Protein AF-A0A1V4Z1K7-F1 (afdb_monomer)

Sequence (127 aa):
MLRLENEEHAGKIGTIDELGLINRETGIPLLFDVAHYRVNPLEKGLPPRGIVEEFLATWEGATTYPVLHYSTTAPDSGTHLPVNPAEFWEYVESLHGLGFDMMLETKEKEEDVLKVKRYMRSKPITV

Radius of gyration: 15.13 Å; Cα contacts (8 Å, |Δi|>4): 175; chains: 1; bounding box: 34×40×40 Å

pLDDT: mean 90.91, std 10.29, range [36.5, 98.06]

St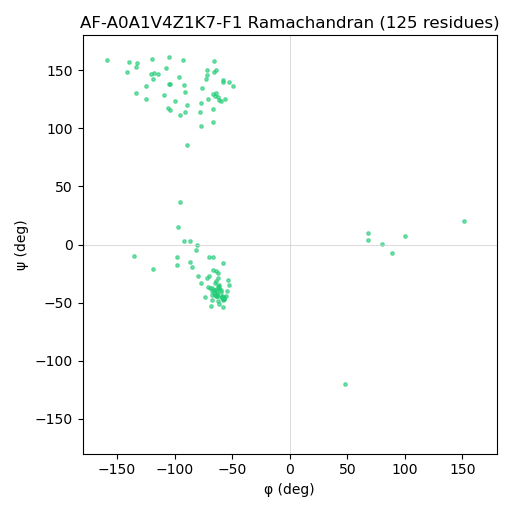ructure (mmCIF, N/CA/C/O backbone):
data_AF-A0A1V4Z1K7-F1
#
_entry.id   AF-A0A1V4Z1K7-F1
#
loop_
_atom_site.group_PDB
_atom_site.id
_atom_site.type_symbol
_atom_site.label_atom_id
_atom_site.label_alt_id
_atom_site.label_comp_id
_atom_site.label_asym_id
_atom_site.label_entity_id
_atom_site.label_seq_id
_atom_site.pdbx_PDB_ins_code
_atom_site.Cartn_x
_atom_site.Cartn_y
_atom_site.Cartn_z
_atom_site.occupancy
_atom_site.B_iso_or_equiv
_atom_site.auth_seq_id
_atom_site.auth_comp_id
_atom_site.auth_asym_id
_atom_site.auth_atom_id
_atom_site.pdbx_PDB_model_num
ATOM 1 N N . MET A 1 1 ? -17.363 2.213 2.622 1.00 85.75 1 MET A N 1
ATOM 2 C CA . MET A 1 1 ? -16.820 1.840 3.944 1.00 85.75 1 MET A CA 1
ATOM 3 C C . MET A 1 1 ? -15.558 2.654 4.164 1.00 85.75 1 MET A C 1
ATOM 5 O O . MET A 1 1 ? -14.788 2.762 3.218 1.00 85.75 1 MET A O 1
ATOM 9 N N . LEU A 1 2 ? -15.393 3.272 5.334 1.00 93.69 2 LEU A N 1
ATOM 10 C CA . LEU A 1 2 ? -14.173 4.009 5.685 1.00 93.69 2 LEU A CA 1
ATOM 11 C C . LEU A 1 2 ? -13.033 3.020 5.967 1.00 93.69 2 LEU A C 1
ATOM 13 O O . LEU A 1 2 ? -13.295 1.967 6.545 1.00 93.69 2 LEU A O 1
ATOM 17 N N . ARG A 1 3 ? -11.810 3.366 5.552 1.00 95.62 3 ARG A N 1
ATOM 18 C CA . ARG A 1 3 ? -10.555 2.639 5.812 1.00 95.62 3 ARG A CA 1
ATOM 19 C C . ARG A 1 3 ? -9.455 3.656 6.120 1.00 95.62 3 ARG A C 1
ATOM 21 O O . ARG A 1 3 ? -9.584 4.806 5.698 1.00 95.62 3 ARG A O 1
ATOM 28 N N . LEU A 1 4 ? -8.409 3.233 6.820 1.00 97.56 4 LEU A N 1
ATOM 29 C CA . LEU A 1 4 ? -7.219 4.048 7.091 1.00 97.56 4 LEU A CA 1
ATOM 30 C C . LEU A 1 4 ? -5.987 3.393 6.478 1.00 97.56 4 LEU A C 1
ATOM 32 O O . LEU A 1 4 ? -5.883 2.175 6.501 1.00 97.56 4 LEU A O 1
ATOM 36 N N . GLU A 1 5 ? -5.072 4.192 5.950 1.00 98.06 5 GLU A N 1
ATOM 37 C CA . GLU A 1 5 ? -3.879 3.744 5.229 1.00 98.06 5 GLU A CA 1
ATOM 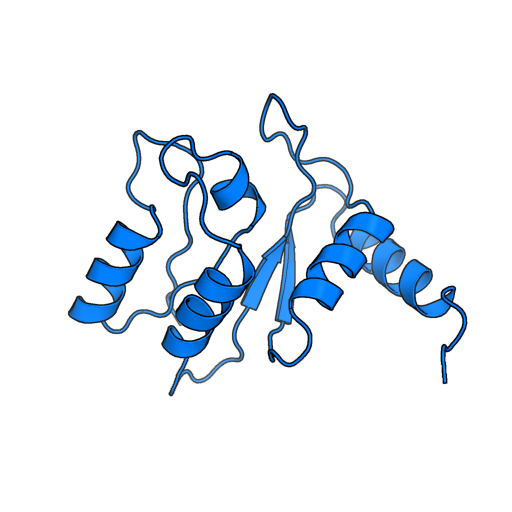38 C C . GLU A 1 5 ? -2.607 4.189 5.955 1.00 98.06 5 GLU A C 1
ATOM 40 O O . GLU A 1 5 ? -2.616 5.235 6.612 1.00 98.06 5 GLU A O 1
ATOM 45 N N . ASN A 1 6 ? -1.532 3.395 5.877 1.00 96.62 6 ASN A N 1
ATOM 46 C CA . ASN A 1 6 ? -0.235 3.774 6.446 1.00 96.62 6 ASN A CA 1
ATOM 47 C C . ASN A 1 6 ? 0.432 4.887 5.636 1.00 96.62 6 ASN A C 1
ATOM 49 O O . ASN A 1 6 ? 0.248 4.981 4.433 1.00 96.62 6 ASN A O 1
ATOM 53 N N . GLU A 1 7 ? 1.226 5.721 6.295 1.00 94.81 7 GLU A N 1
ATOM 54 C CA . GLU A 1 7 ? 1.707 6.997 5.749 1.00 94.81 7 GLU A CA 1
ATOM 55 C C . GLU A 1 7 ? 3.238 7.039 5.694 1.00 94.81 7 GLU A C 1
ATOM 57 O O . GLU A 1 7 ? 3.921 6.464 6.542 1.00 94.81 7 GLU A O 1
ATOM 62 N N . GLU A 1 8 ? 3.789 7.725 4.694 1.00 91.50 8 GLU A N 1
ATOM 63 C CA . GLU A 1 8 ? 5.226 7.859 4.463 1.00 91.50 8 GLU A CA 1
ATOM 64 C C . GLU A 1 8 ? 5.915 8.866 5.395 1.00 91.50 8 GLU A C 1
ATOM 66 O O . GLU A 1 8 ? 7.094 8.723 5.735 1.00 91.50 8 GLU A O 1
ATOM 71 N N . HIS A 1 9 ? 5.212 9.930 5.784 1.00 90.62 9 HIS A N 1
ATOM 72 C CA . HIS A 1 9 ? 5.824 11.077 6.435 1.00 90.62 9 HIS A CA 1
ATOM 73 C C . HIS A 1 9 ? 5.831 10.942 7.966 1.00 90.62 9 HIS A C 1
ATOM 75 O O . HIS A 1 9 ? 4.803 11.091 8.620 1.00 90.62 9 HIS A O 1
ATOM 81 N N . ALA A 1 10 ? 7.019 10.831 8.569 1.00 88.00 10 ALA A N 1
ATOM 82 C CA . ALA A 1 10 ? 7.215 10.661 10.021 1.00 88.00 10 ALA A CA 1
ATOM 83 C C . ALA A 1 10 ? 6.618 11.761 10.930 1.00 88.00 10 ALA A C 1
ATOM 85 O O . ALA A 1 10 ? 6.521 11.592 12.139 1.00 88.00 10 ALA A O 1
ATOM 86 N N . GLY A 1 11 ? 6.262 12.918 10.369 1.00 91.44 11 GLY A N 1
ATOM 87 C CA . GLY A 1 11 ? 5.544 13.993 11.069 1.00 91.44 11 GLY A CA 1
ATOM 88 C C . GLY A 1 11 ? 4.012 13.872 11.069 1.00 91.44 11 GLY A C 1
ATOM 89 O O . GLY A 1 11 ? 3.346 14.794 11.535 1.00 91.44 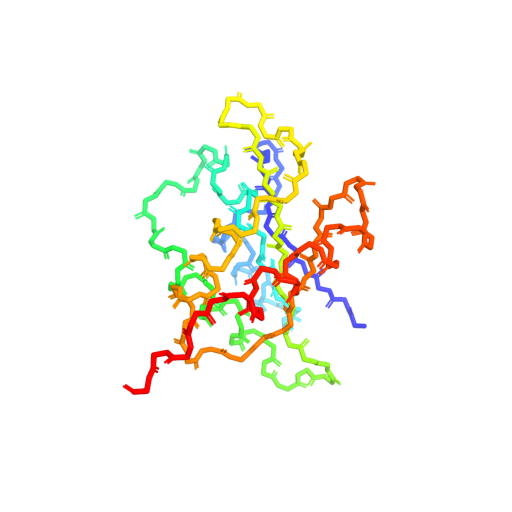11 GLY A O 1
ATOM 90 N N . LYS A 1 12 ? 3.449 12.801 10.503 1.00 93.94 12 LYS A N 1
ATOM 91 C CA . LYS A 1 12 ? 2.009 12.518 10.461 1.00 93.94 12 LYS A CA 1
ATOM 92 C C . LYS A 1 12 ? 1.719 11.192 11.173 1.00 93.94 12 LYS A C 1
ATOM 94 O O . LYS A 1 12 ? 2.610 10.365 11.328 1.00 93.94 12 LYS A O 1
ATOM 99 N N . ILE A 1 13 ? 0.464 11.009 11.581 1.00 92.44 13 ILE A N 1
ATOM 100 C CA . ILE A 1 13 ? -0.029 9.740 12.133 1.00 92.44 13 ILE A CA 1
ATOM 101 C C . ILE A 1 13 ? -0.244 8.763 10.980 1.00 92.44 13 ILE A C 1
ATOM 103 O O . ILE A 1 13 ? -0.866 9.132 9.984 1.00 92.44 13 ILE A O 1
ATOM 107 N N . GLY A 1 14 ? 0.211 7.526 11.147 1.00 95.06 14 GLY A N 1
ATOM 108 C CA . GLY A 1 14 ? -0.002 6.467 10.158 1.00 95.06 14 GLY A CA 1
ATOM 109 C C . GLY A 1 14 ? 1.080 5.398 10.140 1.00 95.06 14 GLY A C 1
ATOM 110 O O . GLY A 1 14 ? 1.223 4.702 9.137 1.00 95.06 14 GLY A O 1
ATOM 111 N N . THR A 1 15 ? 1.849 5.264 11.221 1.00 95.88 15 THR A N 1
ATOM 112 C CA . THR A 1 15 ? 2.685 4.075 11.418 1.00 95.88 15 THR A CA 1
ATOM 113 C C . THR A 1 15 ? 1.808 2.833 11.602 1.00 95.88 15 THR A C 1
ATOM 115 O O . THR A 1 15 ? 0.635 2.925 11.981 1.00 95.88 15 THR A O 1
ATOM 118 N N . ILE A 1 16 ? 2.371 1.656 11.351 1.0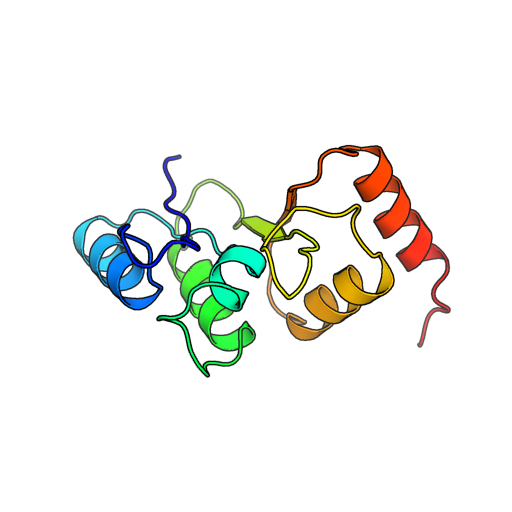0 96.12 16 ILE A N 1
ATOM 119 C CA . ILE A 1 16 ? 1.714 0.356 11.510 1.00 96.12 16 ILE A CA 1
ATOM 120 C C . ILE A 1 16 ? 1.169 0.199 12.936 1.00 96.12 16 ILE A C 1
ATOM 122 O O . ILE A 1 16 ? 0.004 -0.164 13.118 1.00 96.12 16 ILE A O 1
ATOM 126 N N . ASP A 1 17 ? 1.959 0.574 13.943 1.00 95.38 17 ASP A N 1
ATOM 127 C CA . ASP A 1 17 ? 1.565 0.503 15.353 1.00 95.38 17 ASP A CA 1
ATOM 128 C C . ASP A 1 17 ? 0.434 1.484 15.706 1.00 95.38 17 ASP A C 1
ATOM 130 O O . ASP A 1 17 ? -0.522 1.119 16.401 1.00 95.38 17 ASP A O 1
ATOM 134 N N . GLU A 1 18 ? 0.511 2.729 15.221 1.00 97.12 18 GLU A N 1
ATOM 135 C CA . GLU A 1 18 ? -0.532 3.741 15.431 1.00 97.12 18 GLU A CA 1
ATOM 136 C C . GLU A 1 18 ? -1.857 3.322 14.795 1.00 97.12 18 GLU A C 1
ATOM 138 O O . GLU A 1 18 ? -2.914 3.425 15.422 1.00 97.12 18 GLU A O 1
ATOM 143 N N . LEU A 1 19 ? -1.814 2.806 13.566 1.00 97.88 19 LEU A N 1
ATOM 144 C CA . LEU A 1 19 ? -3.003 2.300 12.893 1.00 97.88 19 LEU A CA 1
ATOM 145 C C . LEU A 1 19 ? -3.567 1.065 13.591 1.00 97.88 19 LEU A C 1
ATOM 147 O O . LEU A 1 19 ? -4.784 0.966 13.748 1.00 97.88 19 LEU A O 1
ATOM 151 N N . GLY A 1 20 ? -2.713 0.165 14.082 1.00 97.69 20 GLY A N 1
ATOM 152 C CA . GLY A 1 20 ? -3.133 -0.977 14.890 1.00 97.69 20 GLY A CA 1
ATOM 153 C C . GLY A 1 20 ? -3.861 -0.558 16.172 1.00 97.69 20 GLY A C 1
ATOM 154 O O . GLY A 1 20 ? -4.866 -1.167 16.543 1.00 97.69 20 GLY A O 1
ATOM 155 N N . LEU A 1 21 ? -3.410 0.512 16.839 1.00 98.06 21 LEU A N 1
ATOM 156 C CA . LEU A 1 21 ? -4.124 1.110 17.975 1.00 98.06 21 LEU A CA 1
ATOM 157 C C . LEU A 1 21 ? -5.500 1.642 17.557 1.00 98.06 21 LEU A C 1
ATOM 159 O O . LEU A 1 21 ? -6.498 1.314 18.196 1.00 98.06 21 LEU A O 1
ATOM 163 N N . ILE A 1 22 ? -5.572 2.413 16.469 1.00 97.69 22 ILE A N 1
ATOM 164 C CA . ILE A 1 22 ? -6.837 2.983 15.983 1.00 97.69 22 ILE A CA 1
ATOM 165 C C . ILE A 1 22 ? -7.817 1.878 15.577 1.00 97.69 22 ILE A C 1
ATOM 167 O O . ILE A 1 22 ? -9.001 1.956 15.912 1.00 97.69 22 ILE A O 1
ATOM 171 N N . ASN A 1 23 ? -7.350 0.830 14.896 1.00 97.62 23 ASN A N 1
ATOM 172 C CA . ASN A 1 23 ? -8.182 -0.308 14.520 1.00 97.62 23 ASN A CA 1
ATOM 173 C C . ASN A 1 23 ? -8.795 -0.990 15.750 1.00 97.62 23 ASN A C 1
ATOM 175 O O . ASN A 1 23 ? -9.999 -1.229 15.756 1.00 97.62 23 ASN A O 1
ATOM 179 N N . ARG A 1 24 ? -8.016 -1.233 16.812 1.00 97.56 24 ARG A N 1
ATOM 180 C CA . ARG A 1 24 ? -8.537 -1.851 18.045 1.00 97.56 24 ARG A CA 1
ATOM 181 C C . ARG A 1 24 ? -9.629 -1.021 18.718 1.00 97.56 24 ARG A C 1
ATOM 183 O O . ARG A 1 24 ? -10.594 -1.590 19.215 1.00 97.56 24 ARG A O 1
ATOM 190 N N . GLU A 1 25 ? -9.491 0.302 18.719 1.00 98.00 25 GLU A N 1
ATOM 191 C CA . GLU A 1 25 ? -10.454 1.203 19.366 1.00 98.00 25 GLU A CA 1
ATOM 192 C C . GLU A 1 25 ? -11.715 1.449 18.522 1.00 98.00 25 GLU A C 1
ATOM 194 O O . GLU A 1 25 ? -12.780 1.751 19.061 1.00 98.00 25 GLU A O 1
ATOM 199 N N . THR A 1 26 ? -11.615 1.349 17.192 1.00 96.62 26 THR A N 1
ATOM 200 C CA . THR A 1 26 ? -12.680 1.806 16.277 1.00 96.62 26 THR A CA 1
ATOM 201 C C . THR A 1 26 ? -13.286 0.712 15.404 1.00 96.62 26 THR A C 1
ATOM 203 O O . THR A 1 26 ? -14.382 0.894 14.874 1.00 96.62 26 THR A O 1
ATOM 206 N N . GLY A 1 27 ? -12.580 -0.401 15.206 1.00 95.50 27 GLY A N 1
ATOM 207 C CA . GLY A 1 27 ? -12.927 -1.441 14.239 1.00 95.50 27 GLY A CA 1
ATOM 208 C C . GLY A 1 27 ? -12.805 -1.010 12.771 1.00 95.50 27 GLY A C 1
ATOM 209 O O . GLY A 1 27 ? -13.270 -1.732 11.892 1.00 95.50 27 GLY A O 1
ATOM 210 N N . ILE A 1 28 ? -12.225 0.160 12.472 1.00 96.62 28 ILE A N 1
ATOM 211 C CA . ILE A 1 28 ? -12.035 0.614 11.087 1.00 96.62 28 ILE A CA 1
ATOM 212 C C . ILE A 1 28 ? -10.944 -0.246 10.425 1.00 96.62 28 ILE A C 1
ATOM 214 O O . ILE A 1 28 ? -9.836 -0.300 10.965 1.00 96.62 28 ILE A O 1
ATOM 218 N N . PRO A 1 29 ? -11.203 -0.891 9.268 1.00 97.56 29 PRO A N 1
ATOM 219 C CA . PRO A 1 29 ? -10.188 -1.676 8.575 1.00 97.56 29 PRO A CA 1
ATOM 220 C C . PRO A 1 29 ? -9.015 -0.832 8.090 1.00 97.56 29 PRO A C 1
ATOM 222 O O . PRO A 1 29 ? -9.169 0.341 7.728 1.00 97.56 29 PRO A O 1
ATOM 225 N N . LEU A 1 30 ? -7.858 -1.474 8.029 1.00 98.00 30 LEU A N 1
ATOM 226 C CA . LEU A 1 30 ? -6.594 -0.876 7.637 1.00 98.00 30 LEU A CA 1
ATOM 227 C C . LEU A 1 30 ? -6.214 -1.289 6.214 1.00 98.00 30 LEU A C 1
ATOM 229 O O . LEU A 1 30 ? -6.366 -2.443 5.821 1.00 98.00 30 LEU A O 1
ATOM 233 N N . LEU A 1 31 ? -5.711 -0.343 5.436 1.00 97.56 31 LEU A N 1
ATOM 234 C CA . LEU A 1 31 ? -5.240 -0.512 4.071 1.00 97.56 31 LEU A CA 1
ATOM 235 C C . LEU A 1 31 ? -3.720 -0.380 4.061 1.00 97.56 31 LEU A C 1
ATOM 237 O O . LEU A 1 31 ? -3.187 0.576 4.613 1.00 97.56 31 LEU A O 1
ATOM 241 N N . PHE A 1 32 ? -3.025 -1.348 3.470 1.00 97.75 32 PHE A N 1
ATOM 242 C CA . PHE A 1 32 ? -1.566 -1.329 3.441 1.00 97.75 32 PHE A CA 1
ATOM 243 C C . PHE A 1 32 ? -1.060 -0.805 2.097 1.00 97.75 32 PHE A C 1
ATOM 245 O O . PHE A 1 32 ? -1.368 -1.392 1.055 1.00 97.75 32 PHE A O 1
ATOM 252 N N . ASP A 1 33 ? -0.250 0.249 2.148 1.00 96.44 33 ASP A N 1
ATOM 253 C CA . ASP A 1 33 ? 0.576 0.747 1.055 1.00 96.44 33 ASP A CA 1
ATOM 254 C C . ASP A 1 33 ? 2.048 0.397 1.303 1.00 96.44 33 ASP A C 1
ATOM 256 O O . ASP A 1 33 ? 2.695 0.834 2.266 1.00 96.44 33 ASP A O 1
ATOM 260 N N . VAL A 1 34 ? 2.602 -0.410 0.398 1.00 93.94 34 VAL A N 1
ATOM 261 C CA . VAL A 1 34 ? 3.979 -0.895 0.519 1.00 93.94 34 VAL A CA 1
ATOM 262 C C . VAL A 1 34 ? 5.023 0.195 0.262 1.00 93.94 34 VAL A C 1
ATOM 264 O O . VAL A 1 34 ? 6.134 0.112 0.788 1.00 93.94 34 VAL A O 1
ATOM 267 N N . ALA A 1 35 ? 4.713 1.202 -0.551 1.00 91.62 35 ALA A N 1
ATOM 268 C CA . ALA A 1 35 ? 5.635 2.284 -0.848 1.00 91.62 35 ALA A CA 1
ATOM 269 C C . ALA A 1 35 ? 5.773 3.224 0.348 1.00 91.62 35 ALA A C 1
ATOM 271 O O . ALA A 1 35 ? 6.906 3.509 0.740 1.00 91.62 35 ALA A O 1
ATOM 272 N N . HIS A 1 36 ? 4.660 3.611 0.978 1.00 92.94 36 HIS A N 1
ATOM 273 C CA . HIS A 1 36 ? 4.655 4.402 2.207 1.00 92.94 36 HIS A CA 1
ATOM 274 C C . HIS A 1 36 ? 5.451 3.701 3.306 1.00 92.94 36 HIS A C 1
ATOM 276 O O . HIS A 1 36 ? 6.341 4.302 3.909 1.00 92.94 36 HIS A O 1
ATOM 282 N N . TYR A 1 37 ? 5.215 2.398 3.492 1.00 92.44 37 TYR A N 1
ATOM 283 C CA . TYR A 1 37 ? 5.962 1.582 4.450 1.00 92.44 37 TYR A CA 1
ATOM 284 C C . TYR A 1 37 ? 7.475 1.606 4.181 1.00 92.44 37 TYR A C 1
ATOM 286 O O . TYR A 1 37 ? 8.273 1.812 5.091 1.00 92.44 37 TYR A O 1
ATOM 294 N N . ARG A 1 38 ? 7.890 1.428 2.919 1.00 89.06 38 ARG A N 1
ATOM 295 C CA . ARG A 1 38 ? 9.312 1.354 2.537 1.00 89.06 38 ARG A CA 1
ATOM 296 C C . ARG A 1 38 ? 10.079 2.653 2.764 1.00 89.06 38 ARG A C 1
ATOM 298 O O . ARG A 1 38 ? 11.278 2.589 3.029 1.00 89.06 38 ARG A O 1
ATOM 305 N N . VAL A 1 39 ? 9.430 3.806 2.607 1.00 88.38 39 VAL A N 1
ATOM 306 C CA . VAL A 1 39 ? 10.098 5.112 2.715 1.00 88.38 39 VAL A CA 1
ATOM 307 C C . VAL A 1 39 ? 9.928 5.761 4.089 1.00 88.38 39 VAL A C 1
ATOM 309 O O . VAL A 1 39 ? 10.699 6.664 4.419 1.00 88.38 39 VAL A O 1
ATOM 312 N N . ASN A 1 40 ? 8.961 5.315 4.902 1.00 91.00 40 ASN A N 1
ATOM 313 C CA . ASN A 1 40 ? 8.759 5.864 6.237 1.00 91.00 40 ASN A CA 1
ATOM 314 C C . ASN A 1 40 ? 9.961 5.518 7.140 1.00 91.00 40 ASN A C 1
ATOM 316 O O . ASN A 1 40 ? 10.215 4.346 7.434 1.00 91.00 40 ASN A O 1
ATOM 320 N N . PRO A 1 41 ? 10.717 6.516 7.639 1.00 89.50 41 PRO A N 1
ATOM 321 C CA . PRO A 1 41 ? 11.924 6.262 8.419 1.00 89.50 41 PRO A CA 1
ATOM 322 C C . PRO A 1 41 ? 11.650 5.664 9.809 1.00 89.50 41 PRO A C 1
ATOM 324 O O . PRO A 1 41 ? 12.607 5.248 10.467 1.00 89.50 41 PRO A O 1
ATOM 327 N N . LEU A 1 42 ? 10.393 5.634 10.264 1.00 90.94 42 LEU A N 1
ATOM 328 C CA . LEU A 1 42 ? 9.977 5.008 11.522 1.00 90.94 42 LEU A CA 1
ATOM 329 C C . LEU A 1 42 ? 9.713 3.499 11.372 1.00 90.94 42 LEU A C 1
ATOM 331 O O . LEU A 1 42 ? 9.796 2.772 12.355 1.00 90.94 42 LEU A O 1
ATOM 335 N N . GLU A 1 43 ? 9.492 3.010 10.150 1.00 89.75 43 GLU A N 1
ATOM 336 C CA . GLU A 1 43 ? 8.968 1.666 9.859 1.00 89.75 43 GLU A CA 1
ATOM 337 C C . GLU A 1 43 ? 10.048 0.603 9.579 1.00 89.75 43 GLU A C 1
ATOM 339 O O . GLU A 1 43 ? 9.918 -0.283 8.734 1.00 89.75 43 GLU A O 1
ATOM 344 N N . LYS A 1 44 ? 11.183 0.668 10.280 1.00 73.31 44 LYS A N 1
ATOM 345 C CA . LYS A 1 44 ? 12.352 -0.153 9.929 1.00 73.31 44 LYS A CA 1
ATOM 346 C C . LYS A 1 44 ? 12.219 -1.614 10.372 1.00 73.31 44 LYS A C 1
ATOM 348 O O . LYS A 1 44 ? 12.243 -1.912 11.561 1.00 73.31 44 LYS A O 1
ATOM 353 N N . GLY A 1 45 ? 12.299 -2.531 9.406 1.00 69.19 45 GLY A N 1
ATOM 354 C CA . GLY A 1 45 ? 12.849 -3.875 9.630 1.00 69.19 45 GLY A CA 1
ATOM 355 C C . GLY A 1 45 ? 11.855 -5.021 9.824 1.00 69.19 45 GLY A C 1
ATOM 356 O O . GLY A 1 45 ? 12.304 -6.132 10.107 1.00 69.19 45 GLY A O 1
ATOM 357 N N . LEU A 1 46 ? 10.550 -4.805 9.632 1.00 70.81 46 LEU A N 1
ATOM 358 C CA . LEU A 1 46 ? 9.578 -5.899 9.598 1.00 70.81 46 LEU A CA 1
ATOM 359 C C . LEU A 1 46 ? 9.363 -6.396 8.155 1.00 70.81 46 LEU A C 1
ATOM 361 O O . LEU A 1 46 ? 9.280 -5.598 7.219 1.00 70.81 46 LEU A O 1
ATOM 365 N N . PRO A 1 47 ? 9.288 -7.720 7.922 1.00 83.50 47 PRO A N 1
ATOM 366 C CA . PRO A 1 47 ? 8.965 -8.243 6.602 1.00 83.50 47 PRO A CA 1
ATOM 367 C C . PRO A 1 47 ? 7.552 -7.797 6.185 1.00 83.50 47 PRO A C 1
ATOM 369 O O . PRO A 1 47 ? 6.602 -8.097 6.914 1.00 83.50 47 PRO A O 1
ATOM 372 N N . PRO A 1 48 ? 7.369 -7.177 5.000 1.00 88.12 48 PRO A N 1
ATOM 373 C CA . PRO A 1 48 ? 6.066 -6.660 4.571 1.00 88.12 48 PRO A CA 1
ATOM 374 C C . PRO A 1 48 ? 4.935 -7.689 4.611 1.00 88.12 48 PRO A C 1
ATOM 376 O O . PRO A 1 48 ? 3.791 -7.336 4.860 1.00 88.12 48 PRO A O 1
ATOM 379 N N . ARG A 1 49 ? 5.242 -8.976 4.406 1.00 94.88 49 ARG A N 1
ATOM 380 C CA . ARG A 1 49 ? 4.238 -10.041 4.424 1.00 94.88 49 ARG A CA 1
ATOM 381 C C . ARG A 1 49 ? 3.473 -10.127 5.751 1.00 94.88 49 ARG A C 1
ATOM 383 O O . ARG A 1 49 ? 2.255 -10.229 5.710 1.00 94.88 49 ARG A O 1
ATOM 390 N N . GLY A 1 50 ? 4.161 -10.100 6.895 1.00 95.56 50 GLY A N 1
ATOM 391 C CA . GLY A 1 50 ? 3.496 -10.231 8.201 1.00 95.56 50 GLY A CA 1
ATOM 392 C C . GLY A 1 50 ? 2.559 -9.056 8.479 1.00 95.56 50 GLY A C 1
ATOM 393 O O . GLY A 1 50 ? 1.434 -9.242 8.922 1.00 95.56 50 GLY A O 1
ATOM 394 N N . ILE A 1 51 ? 2.990 -7.857 8.089 1.00 95.94 51 ILE A N 1
ATOM 395 C CA . ILE A 1 51 ? 2.193 -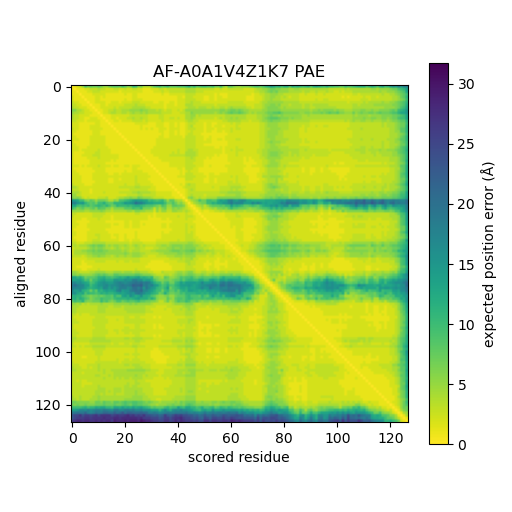6.633 8.199 1.00 95.94 51 ILE A CA 1
ATOM 396 C C . ILE A 1 51 ? 0.960 -6.709 7.297 1.00 95.94 51 ILE A C 1
ATOM 398 O O . ILE A 1 51 ? -0.143 -6.383 7.724 1.00 95.94 51 ILE A O 1
ATOM 402 N N . VAL A 1 52 ? 1.124 -7.188 6.059 1.00 97.62 52 VAL A N 1
ATOM 403 C CA . VAL A 1 52 ? -0.004 -7.413 5.147 1.00 97.62 52 VAL A CA 1
ATOM 404 C C . VAL A 1 52 ? -0.992 -8.407 5.753 1.00 97.62 52 VAL A C 1
ATOM 406 O O . VAL A 1 52 ? -2.187 -8.141 5.729 1.00 97.62 52 VAL A O 1
ATOM 409 N N . GLU A 1 53 ? -0.532 -9.522 6.326 1.00 97.25 53 GLU A N 1
ATOM 410 C CA . GLU A 1 53 ? -1.413 -10.496 6.987 1.00 97.25 53 GLU A CA 1
ATOM 411 C C . GLU A 1 53 ? -2.238 -9.851 8.115 1.00 97.25 53 GLU A C 1
ATOM 413 O O . GLU A 1 53 ? -3.456 -10.040 8.164 1.00 97.25 53 GLU A O 1
ATOM 418 N N . GLU A 1 54 ? -1.612 -9.028 8.961 1.00 96.88 54 GLU A N 1
ATOM 419 C CA . GLU A 1 54 ? -2.298 -8.278 10.022 1.00 96.88 54 GLU A CA 1
ATOM 420 C C . GLU A 1 54 ? -3.312 -7.273 9.462 1.00 96.88 54 GLU A C 1
ATOM 422 O O . GLU A 1 54 ? -4.452 -7.216 9.926 1.00 96.88 54 GLU A O 1
ATOM 427 N N . PHE A 1 55 ? -2.942 -6.520 8.424 1.00 97.88 55 PHE A N 1
ATOM 428 C CA . PHE A 1 55 ? -3.831 -5.549 7.790 1.00 97.88 55 PHE A CA 1
ATOM 429 C C . PHE A 1 55 ? -5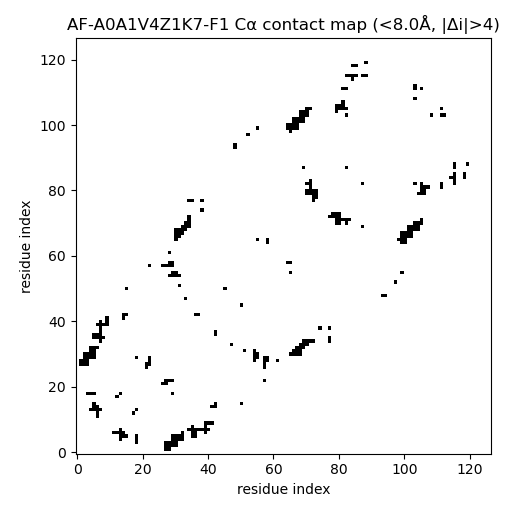.035 -6.233 7.148 1.00 97.88 55 PHE A C 1
ATOM 431 O O . PHE A 1 55 ? -6.161 -5.787 7.357 1.00 97.88 55 PHE A O 1
ATOM 438 N N . LEU A 1 56 ? -4.839 -7.344 6.434 1.00 97.75 56 LEU A N 1
ATOM 439 C CA . LEU A 1 56 ? -5.929 -8.113 5.830 1.00 97.75 56 LEU A CA 1
ATOM 440 C C . LEU A 1 56 ? -6.900 -8.660 6.885 1.00 97.75 56 LEU A C 1
ATOM 442 O O . LEU A 1 56 ? -8.110 -8.643 6.657 1.00 97.75 56 LEU A O 1
ATOM 446 N N . ALA A 1 57 ? -6.404 -9.080 8.053 1.00 97.38 57 ALA A N 1
ATOM 447 C CA . ALA A 1 57 ? -7.250 -9.562 9.146 1.00 97.38 57 ALA A CA 1
ATOM 448 C C . ALA A 1 57 ? -8.216 -8.483 9.672 1.00 97.38 57 ALA A C 1
ATOM 450 O O . ALA A 1 57 ? -9.329 -8.801 10.087 1.00 97.38 57 ALA A O 1
ATOM 451 N N . THR A 1 58 ? -7.858 -7.196 9.579 1.00 97.75 58 THR A N 1
ATOM 452 C CA . THR A 1 58 ? -8.741 -6.092 10.007 1.00 97.75 58 THR A CA 1
ATOM 453 C C . THR A 1 58 ? -10.008 -5.931 9.159 1.00 97.75 58 THR A C 1
ATOM 455 O O . THR A 1 58 ? -10.913 -5.187 9.537 1.00 97.75 58 THR A O 1
ATOM 458 N N . TRP A 1 59 ? -10.090 -6.618 8.015 1.00 97.31 59 TRP A N 1
ATOM 459 C CA . TRP A 1 59 ? -11.255 -6.620 7.129 1.00 97.31 59 TRP A CA 1
ATOM 460 C C . TRP A 1 59 ? -12.237 -7.752 7.432 1.00 97.31 59 TRP A C 1
ATOM 462 O O . TRP A 1 59 ? -13.229 -7.902 6.714 1.00 97.31 59 TRP A O 1
ATOM 472 N N . GLU A 1 60 ? -12.000 -8.562 8.465 1.00 93.44 60 GLU A N 1
ATOM 473 C CA . GLU A 1 60 ? -12.954 -9.590 8.869 1.00 93.44 60 GLU A CA 1
ATOM 474 C C . GLU A 1 60 ? -14.330 -8.963 9.169 1.00 93.44 60 GLU A C 1
ATOM 476 O O . GLU A 1 60 ? -14.462 -8.003 9.925 1.00 93.44 60 GLU A O 1
ATOM 481 N N . GLY A 1 61 ? -15.377 -9.471 8.510 1.00 89.69 61 GLY A N 1
ATOM 482 C CA . GLY A 1 61 ? -16.733 -8.920 8.606 1.00 89.69 61 GLY A CA 1
ATOM 483 C C . GLY A 1 61 ? -17.003 -7.672 7.750 1.00 89.69 61 GLY A C 1
ATOM 484 O O . GLY A 1 61 ? -18.131 -7.172 7.748 1.00 89.69 61 GLY A O 1
ATOM 485 N N . ALA A 1 62 ? -16.024 -7.176 6.984 1.00 90.56 62 ALA A N 1
ATOM 486 C CA . ALA A 1 62 ? -16.247 -6.111 6.012 1.00 90.56 62 ALA A CA 1
ATOM 487 C C . ALA A 1 62 ? -17.175 -6.572 4.872 1.00 90.56 62 ALA A C 1
ATOM 489 O O . ALA A 1 62 ? -17.169 -7.721 4.438 1.00 90.56 62 ALA A O 1
ATOM 490 N N . THR A 1 63 ? -17.951 -5.637 4.322 1.00 91.25 63 THR A N 1
ATOM 491 C CA . THR A 1 63 ? -18.849 -5.893 3.174 1.00 91.25 63 THR A CA 1
ATOM 492 C C . THR A 1 63 ? -18.129 -5.876 1.823 1.00 91.25 63 THR A C 1
ATOM 494 O O . THR A 1 63 ? -18.751 -6.063 0.779 1.00 91.25 63 THR A O 1
ATOM 497 N N . THR A 1 64 ? -16.822 -5.624 1.830 1.00 91.00 64 THR A N 1
ATOM 498 C CA . THR A 1 64 ? -15.971 -5.476 0.647 1.00 91.00 64 THR A CA 1
ATOM 499 C C . THR A 1 64 ? -14.702 -6.292 0.810 1.00 91.00 64 THR A C 1
ATOM 501 O O . THR A 1 64 ? -14.264 -6.509 1.937 1.00 91.00 64 THR A O 1
ATOM 504 N N . TYR A 1 65 ? -14.080 -6.658 -0.307 1.00 92.81 65 TYR A N 1
ATOM 505 C CA . TYR A 1 65 ? -12.817 -7.384 -0.303 1.00 92.81 65 TYR A CA 1
ATOM 506 C C . TYR A 1 65 ? -11.643 -6.489 0.137 1.00 92.81 65 TYR A C 1
ATOM 508 O O . TYR A 1 65 ? -11.681 -5.288 -0.163 1.00 92.81 65 TYR A O 1
ATOM 516 N N . PRO A 1 66 ? -10.631 -7.032 0.843 1.00 96.38 66 PRO A N 1
ATOM 517 C CA . PRO A 1 66 ? -9.429 -6.286 1.191 1.00 96.38 66 PRO A CA 1
ATOM 518 C C . PRO A 1 66 ? -8.711 -5.758 -0.045 1.00 96.38 66 PRO A C 1
ATOM 520 O O . PRO A 1 66 ? -8.617 -6.447 -1.060 1.00 96.38 66 PRO A O 1
ATOM 523 N N . VAL A 1 67 ? -8.180 -4.544 0.063 1.00 97.06 67 VAL A N 1
ATOM 524 C CA . VAL A 1 67 ? -7.411 -3.894 -1.001 1.00 97.06 67 VAL A CA 1
ATOM 525 C C . VAL A 1 67 ? -6.053 -3.501 -0.440 1.00 97.06 67 VAL A C 1
ATOM 527 O O . VAL A 1 67 ? -5.986 -2.971 0.666 1.00 97.06 67 VAL A O 1
ATOM 530 N N . LEU A 1 68 ? -4.996 -3.749 -1.207 1.00 97.75 68 LEU A N 1
ATOM 531 C CA . LEU A 1 68 ? -3.650 -3.232 -0.967 1.00 97.75 68 LEU A CA 1
ATOM 532 C C . LEU A 1 68 ? -3.331 -2.144 -1.990 1.00 97.75 68 LEU A C 1
ATOM 534 O O . LEU A 1 68 ? -3.850 -2.177 -3.111 1.00 97.75 68 LEU A O 1
ATOM 538 N N . HIS A 1 69 ? -2.470 -1.204 -1.623 1.00 97.50 69 HIS A N 1
ATOM 539 C CA . HIS A 1 69 ? -1.948 -0.203 -2.542 1.00 97.50 69 HIS A CA 1
ATOM 540 C C . HIS A 1 69 ? -0.501 -0.520 -2.924 1.00 97.50 69 HIS A C 1
ATOM 542 O O . HIS A 1 69 ? 0.322 -0.969 -2.116 1.00 97.50 69 HIS A O 1
ATOM 548 N N . TYR A 1 70 ? -0.212 -0.336 -4.209 1.00 96.50 70 TYR A N 1
ATOM 549 C CA . TYR A 1 70 ? 1.112 -0.520 -4.772 1.00 96.50 70 TYR A CA 1
ATOM 550 C C . TYR A 1 70 ? 1.472 0.651 -5.671 1.00 96.50 70 TYR A C 1
ATOM 552 O O . TYR A 1 70 ? 0.764 0.973 -6.629 1.00 96.50 70 TYR A O 1
ATOM 560 N N . SER A 1 71 ? 2.661 1.191 -5.440 1.00 91.19 71 SER A N 1
ATOM 561 C CA . SER A 1 71 ? 3.348 2.067 -6.372 1.00 91.19 71 SER A CA 1
ATOM 562 C C . SER A 1 71 ? 4.809 1.655 -6.520 1.00 91.19 71 SER A C 1
ATOM 564 O O . SER A 1 71 ? 5.426 1.067 -5.628 1.00 91.19 71 SER A O 1
ATOM 566 N N . THR A 1 72 ? 5.374 1.964 -7.684 1.00 86.50 72 THR A N 1
ATOM 567 C CA . THR A 1 72 ? 6.824 1.961 -7.867 1.00 86.50 72 THR A CA 1
ATOM 568 C C . THR A 1 72 ? 7.320 3.352 -7.498 1.00 86.50 72 THR A C 1
ATOM 570 O O . THR A 1 72 ? 6.910 4.334 -8.116 1.00 86.50 72 THR A O 1
ATOM 573 N N . THR A 1 73 ? 8.193 3.454 -6.499 1.00 78.75 73 THR A N 1
ATOM 574 C CA . THR A 1 73 ? 8.762 4.732 -6.062 1.00 78.75 73 THR A CA 1
ATOM 575 C C . THR A 1 73 ? 10.259 4.795 -6.318 1.00 78.75 73 THR A C 1
ATOM 577 O O . THR A 1 73 ? 10.971 3.792 -6.251 1.00 78.75 73 THR A O 1
ATOM 580 N N . ALA A 1 74 ? 10.757 5.992 -6.629 1.00 73.12 74 ALA A N 1
ATOM 581 C CA . ALA A 1 74 ? 12.194 6.224 -6.681 1.00 73.12 74 ALA A CA 1
ATOM 582 C C . ALA A 1 74 ? 12.801 6.034 -5.271 1.00 73.12 74 ALA A C 1
ATOM 584 O O . ALA A 1 74 ? 12.300 6.672 -4.337 1.00 73.12 74 ALA A O 1
ATOM 585 N N . PRO A 1 75 ? 13.888 5.248 -5.116 1.00 63.62 75 PRO A N 1
ATOM 586 C CA . PRO A 1 75 ? 14.448 4.882 -3.809 1.00 63.62 75 PRO A CA 1
ATOM 587 C C . PRO A 1 75 ? 14.736 6.070 -2.882 1.00 63.62 75 PRO A C 1
ATOM 589 O O . PRO A 1 75 ? 14.539 5.972 -1.676 1.00 63.62 75 PRO A O 1
ATOM 592 N N . ASP A 1 76 ? 15.151 7.203 -3.455 1.00 64.00 76 ASP A N 1
ATOM 593 C CA . ASP A 1 76 ? 15.658 8.348 -2.691 1.00 64.00 76 ASP A CA 1
ATOM 594 C C . ASP A 1 76 ? 14.618 9.454 -2.448 1.00 64.00 76 ASP A C 1
ATOM 596 O O . ASP A 1 76 ? 14.882 10.389 -1.696 1.00 64.00 76 ASP A O 1
ATOM 600 N N . SER A 1 77 ? 13.454 9.408 -3.110 1.00 65.50 77 SER A N 1
ATOM 601 C CA . SER A 1 77 ? 12.481 10.517 -3.060 1.00 65.50 77 SER A CA 1
ATOM 602 C C . SER A 1 77 ? 11.027 10.111 -2.849 1.00 65.50 77 SER A C 1
ATOM 604 O O . SER A 1 77 ? 10.194 10.997 -2.684 1.00 65.50 77 SER A O 1
ATOM 606 N N . GLY A 1 78 ? 10.687 8.820 -2.917 1.00 65.50 78 GLY A N 1
ATOM 607 C CA . GLY A 1 78 ? 9.288 8.384 -2.847 1.00 65.50 78 GLY A CA 1
ATOM 608 C C . GLY A 1 78 ? 8.449 8.794 -4.066 1.00 65.50 78 GLY A C 1
ATOM 609 O O . GLY A 1 78 ? 7.250 8.551 -4.100 1.00 65.50 78 GLY A O 1
ATOM 610 N N . THR A 1 79 ? 9.050 9.412 -5.091 1.00 76.75 79 THR A N 1
ATOM 611 C CA . THR A 1 79 ? 8.313 9.875 -6.275 1.00 76.75 79 THR A CA 1
ATOM 612 C C . THR A 1 79 ? 7.739 8.685 -7.035 1.00 76.75 79 THR A C 1
ATOM 614 O O . THR A 1 79 ? 8.499 7.794 -7.418 1.00 76.75 79 THR A O 1
ATOM 617 N N . HIS A 1 80 ? 6.432 8.711 -7.314 1.00 77.62 80 HIS A N 1
ATOM 618 C CA . HIS A 1 80 ? 5.773 7.706 -8.150 1.00 77.62 80 HIS A CA 1
ATOM 619 C C . HIS A 1 80 ? 6.393 7.670 -9.551 1.00 77.62 80 HIS A C 1
ATOM 621 O O . HIS A 1 80 ? 6.421 8.675 -10.272 1.00 77.62 80 HIS A O 1
ATOM 627 N N . LEU A 1 81 ? 6.850 6.482 -9.924 1.00 83.06 81 LEU A N 1
ATOM 628 C CA . LEU A 1 81 ? 7.311 6.101 -11.248 1.00 83.06 81 LEU A CA 1
ATOM 629 C C . LEU A 1 81 ? 6.241 5.228 -11.921 1.00 83.06 81 LEU A C 1
ATOM 631 O O . LEU A 1 81 ? 5.393 4.655 -11.230 1.00 83.06 81 LEU A O 1
ATOM 635 N N . PRO A 1 82 ? 6.275 5.087 -13.258 1.00 86.50 82 PRO A N 1
ATOM 636 C CA . PRO A 1 82 ? 5.495 4.058 -13.930 1.00 86.50 82 PRO A CA 1
ATOM 637 C C . PRO A 1 82 ? 5.772 2.684 -13.315 1.00 86.50 82 PRO A C 1
ATOM 639 O O . PR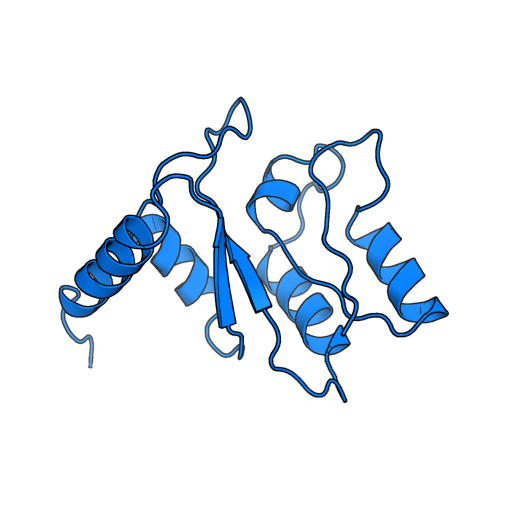O A 1 82 ? 6.921 2.359 -13.004 1.00 86.50 82 PRO A O 1
ATOM 642 N N . VAL A 1 83 ? 4.724 1.880 -13.157 1.00 91.81 83 VAL A N 1
ATOM 643 C CA . VAL A 1 83 ? 4.816 0.572 -12.503 1.00 91.81 83 VAL A CA 1
ATOM 644 C C . VAL A 1 83 ? 5.767 -0.336 -13.275 1.00 91.81 83 VAL A C 1
ATOM 646 O O . VAL A 1 83 ? 5.558 -0.601 -14.462 1.00 91.81 83 VAL A O 1
ATOM 649 N N . ASN A 1 84 ? 6.783 -0.864 -12.588 1.00 92.38 84 ASN A N 1
ATOM 650 C CA . ASN A 1 84 ? 7.632 -1.926 -13.120 1.00 92.38 84 ASN A CA 1
ATOM 651 C C . ASN A 1 84 ? 6.893 -3.277 -13.011 1.00 92.38 84 ASN A C 1
ATOM 653 O O . ASN A 1 84 ? 6.680 -3.764 -11.899 1.00 92.38 84 ASN A O 1
ATOM 657 N N . PRO A 1 85 ? 6.521 -3.935 -14.128 1.00 93.62 85 PRO A N 1
ATOM 658 C CA . PRO A 1 85 ? 5.755 -5.176 -14.063 1.00 93.62 85 PRO A CA 1
ATOM 659 C C . PRO A 1 85 ? 6.480 -6.343 -13.391 1.00 93.62 85 PRO A C 1
ATOM 661 O O . PRO A 1 85 ? 5.818 -7.189 -12.798 1.00 93.62 85 PRO A O 1
ATOM 664 N N . ALA A 1 86 ? 7.810 -6.414 -13.487 1.00 92.81 86 ALA A N 1
ATOM 665 C CA . ALA A 1 86 ? 8.574 -7.497 -12.874 1.00 92.81 86 ALA A CA 1
ATOM 666 C C . ALA A 1 86 ? 8.533 -7.388 -11.346 1.00 92.81 86 ALA A C 1
ATOM 668 O O . ALA A 1 86 ? 8.091 -8.321 -10.682 1.00 92.81 86 ALA A O 1
ATOM 669 N N . GLU A 1 87 ? 8.882 -6.215 -10.813 1.00 92.69 87 GLU A N 1
ATOM 670 C CA . GLU A 1 87 ? 8.857 -5.928 -9.373 1.00 92.69 87 GLU A CA 1
ATOM 671 C C . GLU A 1 87 ? 7.444 -6.016 -8.785 1.00 92.69 87 GLU A C 1
ATOM 673 O O . GLU A 1 87 ? 7.266 -6.458 -7.649 1.00 92.69 87 GLU A O 1
ATOM 678 N N . PHE A 1 88 ? 6.428 -5.608 -9.554 1.00 95.44 88 PHE A N 1
ATOM 679 C CA . PHE A 1 88 ? 5.030 -5.746 -9.159 1.00 95.44 88 PHE A CA 1
ATOM 680 C C . PHE A 1 88 ? 4.675 -7.208 -8.886 1.00 95.44 88 PHE A C 1
ATOM 682 O O . PHE A 1 88 ? 4.186 -7.536 -7.807 1.00 95.44 88 PHE A O 1
ATOM 689 N N . TRP A 1 89 ? 4.949 -8.094 -9.847 1.00 95.00 89 TRP A N 1
ATOM 690 C CA . TRP A 1 89 ? 4.647 -9.511 -9.678 1.00 95.00 89 TRP A CA 1
ATOM 691 C C . TRP A 1 89 ? 5.579 -10.171 -8.657 1.00 95.00 89 TRP A C 1
ATOM 693 O O . TRP A 1 89 ? 5.110 -10.934 -7.836 1.00 95.00 89 TRP A O 1
ATOM 703 N N . GLU A 1 90 ? 6.862 -9.819 -8.567 1.00 93.81 90 GLU A N 1
ATOM 704 C CA . GLU A 1 90 ? 7.716 -10.305 -7.465 1.00 93.81 90 GLU A CA 1
ATOM 705 C C . GLU A 1 90 ? 7.125 -9.993 -6.079 1.00 93.81 90 GLU A C 1
ATOM 707 O O . GLU A 1 90 ? 7.139 -10.846 -5.186 1.00 93.81 90 GLU A O 1
ATOM 712 N N . TYR A 1 91 ? 6.544 -8.802 -5.906 1.00 94.50 91 TYR A N 1
ATOM 713 C CA . TYR A 1 91 ? 5.838 -8.445 -4.680 1.00 94.50 91 TYR A CA 1
ATOM 714 C C . TYR A 1 91 ? 4.549 -9.257 -4.487 1.00 94.50 91 TYR A C 1
ATOM 716 O O . TYR A 1 91 ? 4.355 -9.816 -3.408 1.00 94.50 91 TYR A O 1
ATOM 724 N N . VAL A 1 92 ? 3.696 -9.381 -5.509 1.00 95.69 92 VAL A N 1
ATOM 725 C CA . VAL A 1 92 ? 2.465 -10.193 -5.430 1.00 95.69 92 VAL A CA 1
ATOM 726 C C . VAL A 1 92 ? 2.783 -11.655 -5.093 1.00 95.69 92 VAL A C 1
ATOM 728 O O . VAL A 1 92 ? 2.167 -12.228 -4.195 1.00 95.69 92 VAL A O 1
ATOM 731 N N . GLU A 1 93 ? 3.795 -12.240 -5.732 1.00 94.88 93 GLU A N 1
ATOM 732 C CA . GLU A 1 93 ? 4.272 -13.597 -5.467 1.00 94.88 93 GLU A CA 1
ATOM 733 C C . GLU A 1 93 ? 4.778 -13.752 -4.019 1.00 94.88 93 GLU A C 1
ATOM 735 O O . GLU A 1 93 ? 4.548 -14.790 -3.394 1.00 94.88 93 GLU A O 1
ATOM 740 N N . SER A 1 94 ? 5.398 -12.722 -3.430 1.00 95.00 94 SER A N 1
ATOM 741 C CA . SER A 1 94 ? 5.817 -12.746 -2.015 1.00 95.00 94 SER A CA 1
ATOM 742 C C . SER A 1 94 ? 4.636 -12.840 -1.029 1.00 95.00 94 SER A C 1
ATOM 744 O O . SER A 1 94 ? 4.778 -13.337 0.096 1.00 95.00 94 SER A O 1
ATOM 746 N N . LEU A 1 95 ? 3.445 -12.430 -1.472 1.00 96.62 95 LEU A N 1
ATOM 747 C CA . LEU A 1 95 ? 2.184 -12.491 -0.733 1.00 96.62 95 LEU A CA 1
ATOM 748 C C . LEU A 1 95 ? 1.344 -13.724 -1.099 1.00 96.62 95 LEU A C 1
ATOM 750 O O . LEU A 1 95 ? 0.165 -13.798 -0.754 1.00 96.62 95 LEU A O 1
ATOM 754 N N . HIS A 1 96 ? 1.939 -14.719 -1.768 1.00 95.31 96 HIS A N 1
ATOM 755 C CA . HIS A 1 96 ? 1.248 -15.946 -2.157 1.00 95.31 96 HIS A CA 1
ATOM 756 C C . HIS A 1 96 ? 0.479 -16.578 -0.981 1.00 95.31 96 HIS A C 1
ATOM 758 O O . HIS A 1 96 ? 0.985 -16.678 0.142 1.00 95.31 96 HIS A O 1
ATOM 764 N N . GLY A 1 97 ? -0.749 -17.022 -1.258 1.00 96.31 97 GLY A N 1
ATOM 765 C CA . GLY A 1 97 ? -1.666 -17.601 -0.275 1.00 96.31 97 GLY A CA 1
ATOM 766 C C . GLY A 1 97 ? -2.569 -16.588 0.436 1.00 96.31 97 GLY A C 1
ATOM 767 O O . GLY A 1 97 ? -3.480 -17.010 1.141 1.00 96.31 97 GLY A O 1
ATOM 768 N N . LEU A 1 98 ? -2.358 -15.283 0.238 1.00 96.56 98 LEU A N 1
ATOM 769 C CA . LEU A 1 98 ? -3.235 -14.232 0.757 1.00 96.56 98 LEU A CA 1
ATOM 770 C C . LEU A 1 98 ? -4.250 -13.798 -0.309 1.00 96.56 98 LEU A C 1
ATOM 772 O O . LEU A 1 98 ? -3.942 -13.775 -1.499 1.00 96.56 98 LEU A O 1
ATOM 776 N N . GLY A 1 99 ? -5.470 -13.475 0.123 1.00 95.38 99 GLY A N 1
ATOM 777 C CA . GLY A 1 99 ? -6.550 -13.018 -0.750 1.00 95.38 99 GLY A CA 1
ATOM 778 C C . GLY A 1 99 ? -6.768 -11.514 -0.628 1.00 95.38 99 GLY A C 1
ATOM 779 O O . GLY A 1 99 ? -7.134 -11.039 0.445 1.00 95.38 99 GLY A O 1
ATOM 780 N N . PHE A 1 100 ? -6.538 -10.775 -1.712 1.00 97.19 100 PHE A N 1
ATOM 781 C CA . PHE A 1 100 ? -6.703 -9.321 -1.771 1.00 97.19 100 PHE A CA 1
ATOM 782 C C . PHE A 1 100 ? -6.875 -8.838 -3.216 1.00 97.19 100 PHE A C 1
ATOM 784 O O . PHE A 1 100 ? -6.465 -9.510 -4.164 1.00 97.19 100 PHE A O 1
ATOM 791 N N . ASP A 1 101 ? -7.448 -7.648 -3.365 1.00 97.19 101 ASP A N 1
ATOM 792 C CA . ASP A 1 101 ? -7.357 -6.845 -4.581 1.00 97.19 101 ASP A CA 1
ATOM 793 C C . ASP A 1 101 ? -6.179 -5.864 -4.474 1.00 97.19 101 ASP A C 1
ATOM 795 O O . ASP A 1 101 ? -5.722 -5.525 -3.382 1.00 97.19 101 ASP A O 1
ATOM 799 N N . MET A 1 102 ? -5.684 -5.383 -5.615 1.00 97.00 102 MET A N 1
ATOM 800 C CA . MET A 1 102 ? -4.546 -4.463 -5.673 1.00 97.00 102 MET A CA 1
ATOM 801 C C . MET A 1 102 ? -4.909 -3.190 -6.439 1.00 97.00 102 MET A C 1
ATOM 803 O O . MET A 1 102 ? -5.324 -3.255 -7.599 1.00 97.00 102 MET A O 1
ATOM 807 N N . MET A 1 103 ? -4.711 -2.037 -5.805 1.00 97.25 103 MET A N 1
ATOM 808 C CA . MET A 1 103 ? -4.768 -0.721 -6.436 1.00 97.25 103 MET A CA 1
ATOM 809 C C . MET A 1 103 ? -3.374 -0.329 -6.928 1.00 97.25 103 MET A C 1
ATOM 811 O O . MET A 1 103 ? -2.405 -0.409 -6.175 1.00 97.25 103 MET A O 1
ATOM 815 N N . LEU A 1 104 ? -3.272 0.117 -8.182 1.00 96.75 104 LEU A N 1
ATOM 816 C CA . LEU A 1 104 ? -2.033 0.693 -8.707 1.00 96.75 104 LEU A CA 1
ATOM 817 C C . LEU A 1 104 ? -2.076 2.213 -8.578 1.00 96.75 104 LEU A C 1
ATOM 819 O O . LEU A 1 104 ? -2.819 2.881 -9.300 1.00 96.75 104 LEU A O 1
ATOM 823 N N . GLU A 1 105 ? -1.240 2.757 -7.702 1.00 94.31 105 GLU A N 1
ATOM 824 C CA . GLU A 1 105 ? -1.089 4.195 -7.517 1.00 94.31 105 GLU A CA 1
ATOM 825 C C . GLU A 1 105 ? -0.019 4.748 -8.460 1.00 94.31 105 GLU A C 1
ATOM 827 O O . GLU A 1 105 ? 1.170 4.863 -8.148 1.00 94.31 105 GLU A O 1
ATOM 832 N N . THR A 1 106 ? -0.456 5.057 -9.677 1.00 93.62 106 THR A N 1
ATOM 833 C CA . THR A 1 106 ? 0.412 5.510 -10.766 1.00 93.62 106 THR A CA 1
ATOM 834 C C . THR A 1 106 ? -0.248 6.599 -11.600 1.00 93.62 106 THR A C 1
ATOM 836 O O . THR A 1 106 ? -1.466 6.631 -11.794 1.00 93.62 106 THR A O 1
ATOM 839 N N . LYS A 1 107 ? 0.581 7.496 -12.143 1.00 92.75 107 LYS A N 1
ATOM 840 C CA . LYS A 1 107 ? 0.148 8.574 -13.043 1.00 92.75 107 LYS A CA 1
ATOM 841 C C . LYS A 1 107 ? -0.299 8.058 -14.410 1.00 92.75 107 LYS A C 1
ATOM 843 O O . LYS A 1 107 ? -1.152 8.690 -15.025 1.00 92.75 107 LYS A O 1
ATOM 848 N N . GLU A 1 108 ? 0.226 6.909 -14.838 1.00 94.19 108 GLU A N 1
ATOM 849 C CA . GLU A 1 108 ? -0.096 6.276 -16.128 1.00 94.19 108 GLU A CA 1
ATOM 850 C C . GLU A 1 108 ? -1.410 5.471 -16.086 1.00 94.19 108 GLU A C 1
ATOM 852 O O . GLU A 1 108 ? -1.866 4.950 -17.104 1.00 94.19 108 GLU A O 1
ATOM 857 N N . LYS A 1 109 ? -2.036 5.368 -14.903 1.00 94.56 109 LYS A N 1
ATOM 858 C CA . LYS A 1 109 ? -3.367 4.785 -14.675 1.00 94.56 109 LYS A CA 1
ATOM 859 C C . LYS A 1 109 ? -3.555 3.417 -15.354 1.00 94.56 109 LYS A C 1
ATOM 861 O O . LYS A 1 109 ? -2.847 2.456 -15.050 1.00 94.56 109 LYS A O 1
ATOM 866 N N . GLU A 1 110 ? -4.531 3.295 -16.254 1.00 96.81 110 GLU A N 1
ATOM 867 C CA . GLU A 1 110 ? -4.890 2.054 -16.934 1.00 96.81 110 GLU A CA 1
ATOM 868 C C . GLU A 1 110 ? -3.768 1.490 -17.811 1.00 96.81 110 GLU A C 1
ATOM 870 O O . GLU A 1 110 ? -3.732 0.278 -18.041 1.00 96.81 110 GLU A O 1
ATOM 875 N N . GLU A 1 111 ? -2.834 2.320 -18.282 1.00 96.38 111 GLU A N 1
ATOM 876 C CA . GLU A 1 111 ? -1.720 1.833 -19.089 1.00 96.38 111 GLU A CA 1
ATOM 877 C C . GLU A 1 111 ? -0.838 0.883 -18.285 1.00 96.38 111 GLU A C 1
ATOM 879 O O . GLU A 1 111 ? -0.459 -0.180 -18.784 1.00 96.38 111 GLU A O 1
ATOM 884 N N . ASP A 1 112 ? -0.562 1.222 -17.028 1.00 96.25 112 ASP A N 1
ATOM 885 C CA . ASP A 1 112 ? 0.219 0.383 -16.123 1.00 96.25 112 ASP A CA 1
ATOM 886 C C . ASP A 1 112 ? -0.540 -0.889 -15.739 1.00 96.25 112 ASP A C 1
ATOM 888 O O . ASP A 1 112 ? 0.044 -1.974 -15.754 1.00 96.25 112 ASP A O 1
ATOM 892 N N . VAL A 1 113 ? -1.863 -0.808 -15.553 1.00 96.25 113 VAL A N 1
ATOM 893 C CA . VAL A 1 113 ? -2.717 -1.998 -15.377 1.00 96.25 113 VAL A CA 1
ATOM 894 C C . VAL A 1 113 ? -2.589 -2.945 -16.579 1.00 96.25 113 VAL A C 1
ATOM 896 O O . VAL A 1 113 ? -2.426 -4.160 -16.427 1.00 96.25 113 VAL A O 1
ATOM 899 N N . LEU A 1 114 ? -2.633 -2.419 -17.806 1.00 97.12 114 LEU A N 1
ATOM 900 C CA . LEU A 1 114 ? -2.467 -3.229 -19.015 1.00 97.12 114 LEU A CA 1
ATOM 901 C C . LEU A 1 114 ? -1.043 -3.787 -19.144 1.00 97.12 114 LEU A C 1
ATOM 903 O O . LEU A 1 114 ? -0.881 -4.930 -19.582 1.00 97.12 114 LEU A O 1
ATOM 907 N N . LYS A 1 115 ? -0.012 -3.023 -18.755 1.00 95.38 115 LYS A N 1
ATOM 908 C CA . LYS A 1 115 ? 1.389 -3.480 -18.737 1.00 95.38 115 LYS A CA 1
ATOM 909 C C . LYS A 1 115 ? 1.570 -4.667 -17.788 1.00 95.38 115 LYS A C 1
ATOM 911 O O . LYS A 1 115 ? 2.053 -5.704 -18.248 1.00 95.38 115 LYS A O 1
ATOM 916 N N . VAL A 1 116 ? 1.117 -4.581 -16.532 1.00 95.94 116 VAL A N 1
ATOM 917 C CA . VAL A 1 116 ? 1.261 -5.689 -15.566 1.00 95.94 116 VAL A CA 1
ATOM 918 C C . VAL A 1 116 ? 0.497 -6.940 -16.005 1.00 95.94 116 VAL A C 1
ATOM 920 O O . VAL A 1 116 ? 1.023 -8.051 -15.912 1.00 95.94 116 VAL A O 1
ATOM 923 N N . LYS A 1 117 ? -0.700 -6.784 -16.590 1.00 95.19 117 LYS A N 1
ATOM 924 C CA . LYS A 1 117 ? -1.487 -7.918 -17.109 1.00 95.19 117 LYS A CA 1
ATOM 925 C C . LYS A 1 117 ? -0.829 -8.592 -18.311 1.00 95.19 117 LYS A C 1
ATOM 927 O O . LYS A 1 117 ? -0.873 -9.818 -18.419 1.00 95.19 117 LYS A O 1
ATOM 932 N N . ARG A 1 118 ? -0.235 -7.820 -19.230 1.00 96.06 118 ARG A N 1
ATOM 933 C CA . ARG A 1 118 ? 0.512 -8.376 -20.373 1.00 96.06 118 ARG A CA 1
ATOM 934 C C . ARG A 1 118 ? 1.757 -9.124 -19.915 1.00 96.06 118 ARG A C 1
ATOM 936 O O . ARG A 1 118 ? 2.005 -10.214 -20.420 1.00 96.06 118 ARG A O 1
ATOM 943 N N . TYR A 1 119 ? 2.486 -8.572 -18.947 1.00 94.81 119 TYR A N 1
ATOM 944 C CA . TYR A 1 119 ? 3.682 -9.204 -18.400 1.00 94.81 119 TYR A CA 1
ATOM 945 C C . TYR A 1 119 ? 3.378 -10.594 -17.827 1.00 94.81 119 TYR A C 1
ATOM 947 O O . TYR A 1 119 ? 4.024 -11.564 -18.218 1.00 94.81 119 TYR A O 1
ATOM 955 N N . MET A 1 120 ? 2.322 -10.733 -17.017 1.00 90.88 120 MET A N 1
ATOM 956 C CA . MET A 1 120 ? 1.942 -12.036 -16.452 1.00 90.88 120 MET A CA 1
ATOM 957 C C . MET A 1 120 ? 1.614 -13.081 -17.521 1.00 90.88 120 MET A C 1
ATOM 959 O O . MET A 1 120 ? 2.035 -14.226 -17.427 1.00 90.88 120 MET A O 1
ATOM 963 N N . ARG A 1 121 ? 0.908 -12.682 -18.587 1.00 90.75 121 ARG A N 1
ATOM 964 C CA . ARG A 1 121 ? 0.579 -13.581 -19.709 1.00 90.75 121 ARG A CA 1
ATOM 965 C C . ARG A 1 121 ? 1.800 -14.028 -20.510 1.00 90.75 121 ARG A C 1
ATOM 967 O O . ARG A 1 121 ? 1.713 -15.021 -21.221 1.00 90.75 121 ARG A O 1
ATOM 974 N N . SER A 1 122 ? 2.892 -13.269 -20.446 1.00 88.12 122 SER A N 1
ATOM 975 C CA . SER A 1 122 ? 4.143 -13.598 -21.131 1.00 88.12 122 SER A CA 1
ATOM 976 C C . SER A 1 122 ? 5.056 -14.516 -20.319 1.00 88.12 122 SER A C 1
ATOM 978 O O . SER A 1 122 ? 5.971 -15.102 -20.898 1.00 88.12 122 SER A O 1
ATOM 980 N N . LYS A 1 123 ? 4.814 -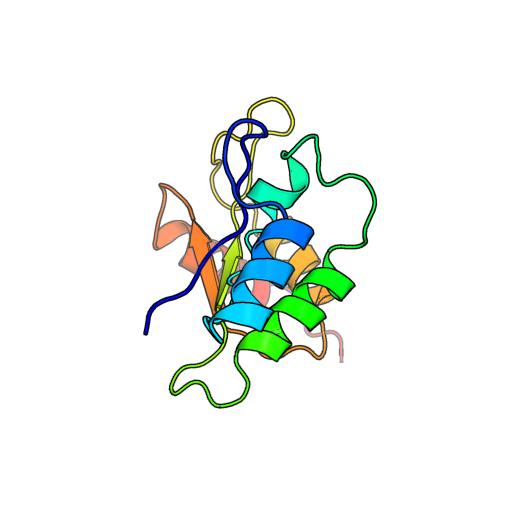14.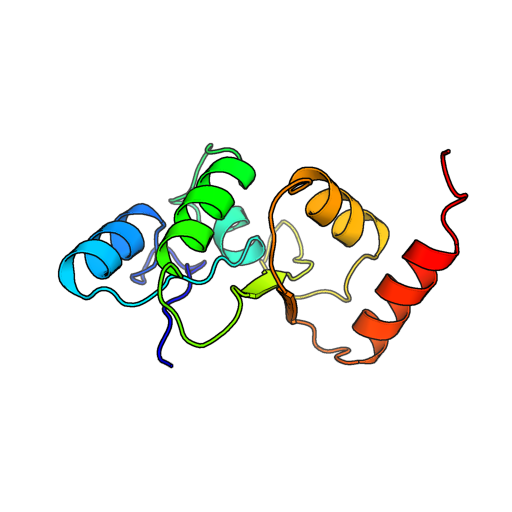673 -19.005 1.00 78.31 123 LYS A N 1
ATOM 981 C CA . LYS A 1 123 ? 5.555 -15.646 -18.201 1.00 78.31 123 LYS A CA 1
ATOM 982 C C . LYS A 1 123 ? 5.183 -17.061 -18.675 1.00 78.31 123 LYS A C 1
ATOM 984 O O . LYS A 1 123 ? 3.992 -17.358 -18.803 1.00 78.31 123 LYS A O 1
ATOM 989 N N . PRO A 1 124 ? 6.163 -17.937 -18.958 1.00 70.94 124 PRO A N 1
ATOM 990 C CA . PRO A 1 124 ? 5.872 -19.336 -19.235 1.00 70.94 124 PRO A CA 1
ATOM 991 C C . PRO A 1 124 ? 5.135 -19.946 -18.038 1.00 70.94 124 PRO A C 1
ATOM 993 O O . PRO A 1 124 ? 5.457 -19.645 -16.890 1.00 70.94 124 PRO A O 1
ATOM 996 N N . ILE A 1 125 ? 4.134 -20.784 -18.311 1.00 57.03 125 ILE A N 1
ATOM 997 C CA . ILE A 1 125 ? 3.432 -21.529 -17.265 1.00 57.03 125 ILE A CA 1
ATOM 998 C C . ILE A 1 125 ? 4.441 -22.515 -16.679 1.00 57.03 125 ILE A C 1
ATOM 1000 O O . ILE A 1 125 ? 4.784 -23.506 -17.323 1.00 57.03 125 ILE A O 1
ATOM 1004 N N . THR A 1 126 ? 4.938 -22.234 -15.481 1.00 53.09 126 THR A N 1
ATOM 1005 C CA . THR A 1 126 ? 5.675 -23.224 -14.701 1.00 53.09 126 THR A CA 1
ATOM 1006 C C . THR A 1 126 ? 4.633 -24.171 -14.106 1.00 53.09 126 THR A C 1
ATOM 1008 O O . THR A 1 126 ? 3.903 -23.780 -13.196 1.00 53.09 126 THR A O 1
ATOM 1011 N N . VAL A 1 127 ? 4.491 -25.354 -14.712 1.00 36.50 127 VAL A N 1
ATOM 1012 C CA . VAL A 1 127 ? 3.635 -26.457 -14.233 1.00 36.50 127 VAL A CA 1
ATOM 1013 C C . VAL A 1 127 ? 4.351 -27.215 -13.125 1.00 36.50 127 VAL A C 1
ATOM 1015 O O . VAL A 1 127 ? 5.573 -27.438 -13.288 1.00 36.50 127 VAL A O 1
#

Solvent-accessible surface area (backbone atoms only — not comparable to full-atom values): 7548 Å² total; per-residue (Å²): 133,78,69,49,59,47,44,40,55,81,92,53,89,21,48,72,68,57,45,52,52,50,27,74,78,66,66,48,24,47,32,50,31,60,48,24,45,73,65,16,84,81,59,76,85,72,65,68,56,62,55,49,55,55,30,54,58,45,39,70,89,52,98,59,81,45,55,35,40,42,47,34,54,43,93,91,73,65,46,74,36,75,61,52,48,66,63,51,47,56,52,54,60,69,42,66,94,64,86,68,47,77,45,74,57,41,93,61,47,68,57,41,55,52,47,38,56,52,49,60,73,68,52,77,86,85,125

Secondary structure (DSSP, 8-state):
---EE--S-TTSS--HHHHHHHHHHH---EEEEHHHHHH-TT-TT--HHHHHHHHHHTTTT-SS--EEEE-EE-TTT--EE---HHHHHHHHHHTTT---EEEE--TTTHHHHHHHHHHHHHS----

Nearest PDB structures (foldseek):
  8z1r-assembly1_A  TM=3.616E-01  e=2.514E+00  Pyricularia oryzae
  5v8f-assembly1_E  TM=3.336E-01  e=2.514E+00  Saccharomyces cerevisiae S288C
  7js7-assembly1_A  TM=4.111E-01  e=4.282E+00  Streptomyces antibioticus
  7eb6-assembly1_A  TM=3.660E-01  e=8.331E+00  Homo sapiens

Foldseek 3Di:
DDEAEAAQEPVDQHALVSSVVVCVVPLHQYEYEPLSLLRRPVNPDDDVLVSVVVRQVSCVVPPDFHEYEYFDADNPPSDGDQDDLVVVVVVVVVNPPDDGHYDYPHPVHVVSVVVNVVVVVPDPPPD

Mean predicted aligned error: 4.41 Å